Protein AF-W1YJ25-F1 (afdb_monomer_lite)

Structure (mmCIF, N/CA/C/O backbone):
data_AF-W1YJ25-F1
#
_entry.id   AF-W1YJ25-F1
#
loop_
_atom_site.group_PDB
_atom_site.id
_atom_site.type_symbol
_atom_site.label_atom_id
_atom_site.label_alt_id
_atom_site.label_comp_id
_atom_site.label_asym_id
_atom_site.label_entity_id
_atom_site.label_seq_id
_atom_site.pdbx_PDB_ins_code
_atom_site.Cartn_x
_atom_site.Cartn_y
_atom_site.Cartn_z
_atom_site.occupancy
_atom_site.B_iso_or_equiv
_atom_site.auth_seq_id
_atom_site.auth_comp_id
_atom_site.auth_asym_id
_atom_site.auth_atom_id
_atom_site.pdbx_PDB_model_num
ATOM 1 N N . PRO A 1 1 ? -3.882 9.343 -10.952 1.00 82.19 1 PRO A N 1
ATOM 2 C CA . PRO A 1 1 ? -2.636 8.735 -10.413 1.00 82.19 1 PRO A CA 1
ATOM 3 C C . PRO A 1 1 ? -3.001 7.849 -9.212 1.00 82.19 1 PRO A C 1
ATOM 5 O O . PRO A 1 1 ? -3.965 8.195 -8.541 1.00 82.19 1 PRO A O 1
ATOM 8 N N . ALA A 1 2 ? -2.297 6.732 -8.971 1.00 92.06 2 ALA A N 1
ATOM 9 C CA . ALA A 1 2 ? -2.716 5.702 -8.000 1.00 92.06 2 ALA A CA 1
ATOM 10 C C . ALA A 1 2 ? -2.063 5.800 -6.601 1.00 92.06 2 ALA A C 1
ATOM 12 O O . ALA A 1 2 ? -2.432 5.059 -5.703 1.00 92.06 2 ALA A O 1
ATOM 13 N N . GLY A 1 3 ? -1.082 6.687 -6.390 1.00 94.12 3 GLY A N 1
ATOM 14 C CA . GLY A 1 3 ? -0.409 6.807 -5.093 1.00 94.12 3 GLY A CA 1
ATOM 15 C C . GLY A 1 3 ? 0.731 7.824 -5.080 1.00 94.12 3 GLY A C 1
ATOM 16 O O . GLY A 1 3 ? 0.875 8.616 -6.011 1.00 94.12 3 GLY A O 1
ATOM 17 N N . ILE A 1 4 ? 1.545 7.777 -4.019 1.00 96.88 4 ILE A N 1
ATOM 18 C CA . ILE A 1 4 ? 2.617 8.754 -3.735 1.00 96.88 4 ILE A CA 1
ATOM 19 C C . ILE A 1 4 ? 4.023 8.131 -3.628 1.00 96.88 4 ILE A C 1
ATOM 21 O O . ILE A 1 4 ? 4.943 8.750 -3.097 1.00 96.88 4 ILE A O 1
ATOM 25 N N . ARG A 1 5 ? 4.217 6.893 -4.106 1.00 94.81 5 ARG A N 1
ATOM 26 C CA . ARG A 1 5 ? 5.529 6.223 -4.088 1.00 94.81 5 ARG A CA 1
ATOM 27 C C . ARG A 1 5 ? 6.541 7.009 -4.934 1.00 94.81 5 ARG A C 1
ATOM 29 O O . ARG A 1 5 ? 6.318 7.228 -6.121 1.00 94.81 5 ARG A O 1
ATOM 36 N N . GLY A 1 6 ? 7.675 7.378 -4.336 1.00 95.75 6 GLY A N 1
ATOM 37 C CA . GLY A 1 6 ? 8.762 8.066 -5.038 1.00 95.75 6 GLY A CA 1
ATOM 38 C C . GLY A 1 6 ? 9.373 7.236 -6.175 1.00 95.75 6 GLY A C 1
ATOM 39 O O . GLY A 1 6 ? 9.438 6.005 -6.108 1.00 95.75 6 GLY A O 1
ATOM 40 N N . VAL A 1 7 ? 9.852 7.918 -7.217 1.00 95.94 7 VAL A N 1
ATOM 41 C CA . VAL A 1 7 ? 10.463 7.288 -8.397 1.00 95.94 7 VAL A CA 1
ATOM 42 C C . VAL A 1 7 ? 11.978 7.191 -8.213 1.00 95.94 7 VAL A C 1
ATOM 44 O O . VAL A 1 7 ? 12.660 8.194 -8.044 1.00 95.94 7 VAL A O 1
ATOM 47 N N . GLY A 1 8 ? 12.509 5.968 -8.271 1.00 95.12 8 GLY A N 1
ATOM 48 C CA . GLY A 1 8 ? 13.943 5.689 -8.117 1.00 95.12 8 GLY A CA 1
ATOM 49 C C . GLY A 1 8 ? 14.380 4.380 -8.777 1.00 95.12 8 GLY A C 1
ATOM 50 O O . GLY A 1 8 ? 15.294 3.716 -8.290 1.00 95.12 8 GLY A O 1
ATOM 51 N N . SER A 1 9 ? 13.709 3.959 -9.858 1.00 93.06 9 SER A N 1
ATOM 52 C CA . SER A 1 9 ? 13.897 2.630 -10.467 1.00 93.06 9 SER A CA 1
ATOM 53 C C . SER A 1 9 ? 15.313 2.377 -10.991 1.00 93.06 9 SER A C 1
ATOM 55 O O . SER A 1 9 ? 15.737 1.229 -11.008 1.00 93.06 9 SER A O 1
ATOM 57 N N . ALA A 1 10 ? 16.084 3.400 -11.361 1.00 94.19 10 ALA A N 1
ATOM 58 C CA . ALA A 1 10 ? 17.476 3.212 -11.777 1.00 94.19 10 ALA A CA 1
ATOM 59 C C . ALA A 1 10 ? 18.383 2.705 -10.636 1.00 94.19 10 ALA A C 1
ATOM 61 O O . ALA A 1 10 ? 19.329 1.959 -10.876 1.00 94.19 10 ALA A O 1
ATOM 62 N N . LEU A 1 11 ? 18.072 3.074 -9.389 1.00 95.75 11 LEU A N 1
ATOM 63 C CA . LEU A 1 11 ? 18.886 2.770 -8.207 1.00 95.75 11 LEU A CA 1
ATOM 64 C C . LEU A 1 11 ? 18.287 1.654 -7.338 1.00 95.75 11 LEU A C 1
ATOM 66 O O . LEU A 1 11 ? 18.989 1.039 -6.537 1.00 95.75 11 LEU A O 1
ATOM 70 N N . ALA A 1 12 ? 16.987 1.385 -7.474 1.00 94.88 12 ALA A N 1
ATOM 71 C CA . ALA A 1 12 ? 16.274 0.456 -6.610 1.00 94.88 12 ALA A CA 1
ATOM 72 C C . ALA A 1 12 ? 16.521 -1.020 -6.980 1.00 94.88 12 ALA A C 1
ATOM 74 O O . ALA A 1 12 ? 16.323 -1.447 -8.116 1.00 94.88 12 ALA A O 1
ATOM 75 N N . ARG A 1 13 ? 16.813 -1.857 -5.973 1.00 96.69 13 ARG A N 1
ATOM 76 C CA . ARG A 1 13 ? 16.839 -3.331 -6.114 1.00 96.69 13 ARG A CA 1
ATOM 77 C C . ARG A 1 13 ? 15.505 -3.898 -6.623 1.00 96.69 13 ARG A C 1
ATOM 79 O O . ARG A 1 13 ? 15.488 -4.927 -7.301 1.00 96.69 13 ARG A O 1
ATOM 86 N N . ALA A 1 14 ? 14.396 -3.233 -6.296 1.00 93.69 14 ALA A N 1
ATOM 87 C CA . ALA A 1 14 ? 13.046 -3.670 -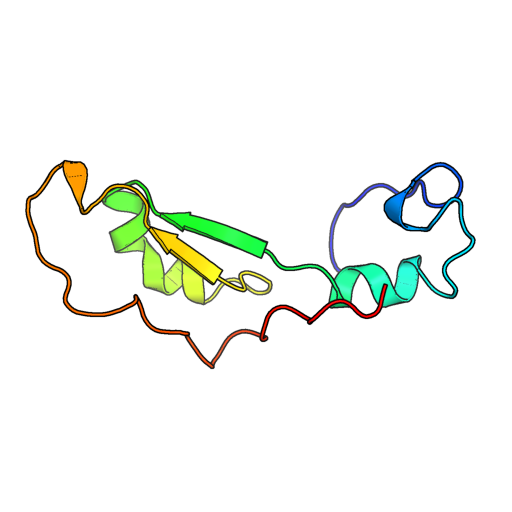6.644 1.00 93.69 14 ALA A CA 1
ATOM 88 C C . ALA A 1 14 ? 12.839 -3.817 -8.163 1.00 93.69 14 ALA A C 1
ATOM 90 O O . ALA A 1 14 ? 12.233 -4.789 -8.585 1.00 93.69 14 ALA A O 1
ATOM 91 N N . SER A 1 15 ? 13.429 -2.933 -8.973 1.00 95.19 15 SER A N 1
ATOM 92 C CA . SER A 1 15 ? 13.433 -2.989 -10.447 1.00 95.19 15 SER A CA 1
ATOM 93 C C . SER A 1 15 ? 14.650 -3.729 -11.024 1.00 95.19 15 SER A C 1
ATOM 95 O O . SER A 1 15 ? 14.898 -3.672 -12.229 1.00 95.19 15 SER A O 1
ATOM 97 N N . ARG A 1 16 ? 15.471 -4.348 -10.162 1.00 95.50 16 ARG A N 1
ATOM 98 C CA . ARG A 1 16 ? 16.802 -4.890 -10.487 1.00 95.50 16 ARG A CA 1
ATOM 99 C C . ARG A 1 16 ? 17.692 -3.860 -11.196 1.00 95.50 16 ARG A C 1
ATOM 101 O O . ARG A 1 16 ? 18.331 -4.198 -12.188 1.00 95.50 16 ARG A O 1
ATOM 108 N N . TRP A 1 17 ? 17.744 -2.623 -10.691 1.00 96.44 17 TRP A N 1
ATOM 109 C CA . TRP A 1 17 ? 18.494 -1.517 -11.313 1.00 96.44 17 TRP A CA 1
ATOM 110 C C . TRP A 1 17 ? 18.058 -1.273 -12.764 1.00 96.44 17 TRP A C 1
ATOM 112 O O . TRP A 1 17 ? 18.869 -1.272 -13.688 1.00 96.44 17 TRP A O 1
ATOM 122 N N . ASN A 1 18 ? 16.746 -1.109 -12.952 1.00 95.94 18 ASN A N 1
ATOM 123 C CA . ASN A 1 18 ? 16.089 -0.880 -14.243 1.00 95.94 18 ASN A CA 1
ATOM 124 C C . ASN A 1 18 ? 16.149 -2.056 -15.241 1.00 95.94 18 ASN A C 1
ATOM 126 O O . ASN A 1 18 ? 15.884 -1.856 -16.423 1.00 95.94 18 ASN A O 1
ATOM 130 N N . ARG A 1 19 ? 16.483 -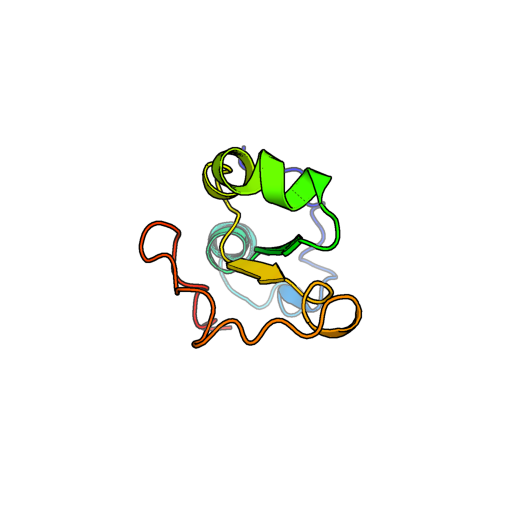3.273 -14.789 1.00 96.44 19 ARG A N 1
ATOM 131 C CA . ARG A 1 19 ? 16.510 -4.474 -15.645 1.00 96.44 19 ARG A CA 1
ATOM 132 C C . ARG A 1 19 ? 15.160 -5.175 -15.770 1.00 96.44 19 ARG A C 1
ATOM 134 O O . ARG A 1 19 ? 15.004 -5.969 -16.687 1.00 96.44 19 ARG A O 1
ATOM 141 N N . ILE A 1 20 ? 14.204 -4.915 -14.874 1.00 95.12 20 ILE A N 1
ATOM 142 C CA . ILE A 1 20 ? 12.838 -5.445 -15.002 1.00 95.12 20 ILE A CA 1
ATOM 143 C C . ILE A 1 20 ? 12.065 -4.594 -16.026 1.00 95.12 20 ILE A C 1
ATOM 145 O O . ILE A 1 20 ? 11.861 -3.401 -15.770 1.00 95.12 20 ILE A O 1
ATOM 149 N N . PRO A 1 21 ? 11.608 -5.172 -17.155 1.00 95.38 21 PRO A N 1
ATOM 150 C CA . PRO A 1 21 ? 10.853 -4.440 -18.168 1.00 95.38 21 PRO A CA 1
ATOM 151 C C . PRO A 1 21 ? 9.502 -3.949 -17.643 1.00 95.38 21 PRO A C 1
ATOM 153 O O . PRO A 1 21 ? 8.768 -4.688 -16.980 1.00 95.38 21 PRO A O 1
ATOM 156 N N . ASP A 1 22 ? 9.164 -2.704 -17.979 1.00 95.31 22 ASP A N 1
ATOM 157 C CA . ASP A 1 22 ? 7.911 -2.030 -17.603 1.00 95.31 22 ASP A CA 1
ATOM 158 C C . ASP A 1 22 ? 7.652 -2.006 -16.089 1.00 95.31 22 ASP A C 1
ATOM 160 O O . ASP A 1 22 ? 6.507 -2.017 -15.634 1.00 95.31 22 ASP A O 1
ATOM 164 N N . TYR A 1 23 ? 8.719 -1.991 -15.282 1.00 94.94 23 TYR A N 1
ATOM 165 C CA . TYR A 1 23 ? 8.603 -2.035 -13.826 1.00 94.94 23 TYR A CA 1
ATOM 166 C C . TYR A 1 23 ? 7.667 -0.946 -13.281 1.00 94.94 23 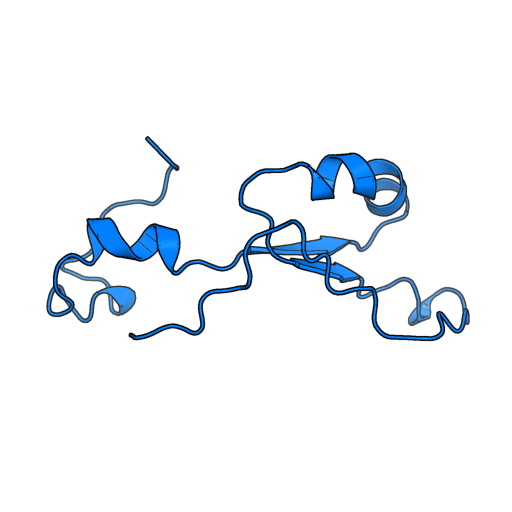TYR A C 1
ATOM 168 O O . TYR A 1 23 ? 6.853 -1.224 -12.410 1.00 94.94 23 TYR A O 1
ATOM 176 N N . LEU A 1 24 ? 7.744 0.286 -13.795 1.00 94.62 24 LEU A N 1
ATOM 177 C CA . LEU A 1 24 ? 6.907 1.388 -13.304 1.00 94.62 24 LEU A CA 1
ATOM 178 C C . LEU A 1 24 ? 5.419 1.198 -13.628 1.00 94.62 24 LEU A C 1
ATOM 180 O O . LEU A 1 24 ? 4.576 1.709 -12.899 1.00 94.62 24 LEU A O 1
ATOM 184 N N . GLN A 1 25 ? 5.105 0.464 -14.693 1.00 94.94 25 GLN A N 1
ATOM 185 C CA . GLN A 1 25 ? 3.746 0.159 -15.117 1.00 94.94 25 GLN A CA 1
ATOM 186 C C . GLN A 1 25 ? 3.186 -1.043 -14.348 1.00 94.94 25 GLN A C 1
ATOM 188 O O . GLN A 1 25 ? 2.029 -1.013 -13.952 1.00 94.94 25 GLN A O 1
ATOM 193 N N . LYS A 1 26 ? 4.010 -2.069 -14.096 1.00 92.75 26 LYS A N 1
ATOM 194 C CA . LYS A 1 26 ? 3.591 -3.332 -13.462 1.00 92.75 26 LYS A CA 1
ATOM 195 C C . LYS A 1 26 ? 3.650 -3.311 -11.934 1.00 92.75 26 LYS A C 1
ATOM 197 O O . LYS A 1 26 ? 2.939 -4.070 -11.289 1.00 92.75 26 LYS A O 1
ATOM 202 N N . ALA A 1 27 ? 4.510 -2.484 -11.332 1.00 93.25 27 ALA A N 1
ATOM 203 C CA . ALA A 1 27 ? 4.827 -2.596 -9.906 1.00 93.25 27 ALA A CA 1
ATOM 204 C C . ALA A 1 27 ? 3.617 -2.409 -8.983 1.00 93.25 27 ALA A C 1
ATOM 206 O O . ALA A 1 27 ? 3.582 -3.050 -7.940 1.00 93.25 27 ALA A O 1
ATOM 207 N N . ASN A 1 28 ? 2.658 -1.548 -9.334 1.00 93.31 28 ASN A N 1
ATOM 208 C CA . ASN A 1 28 ? 1.494 -1.293 -8.481 1.00 93.31 28 ASN A CA 1
ATOM 209 C C . ASN A 1 28 ? 0.576 -2.517 -8.394 1.00 93.31 28 ASN A C 1
ATOM 211 O O . ASN A 1 28 ? 0.166 -2.877 -7.298 1.00 93.31 28 ASN A O 1
ATOM 215 N N . ASP A 1 29 ? 0.357 -3.204 -9.516 1.00 91.62 29 ASP A N 1
ATOM 216 C CA . ASP A 1 29 ? -0.490 -4.401 -9.597 1.00 91.62 29 ASP A CA 1
ATOM 217 C C . ASP A 1 29 ? 0.145 -5.632 -8.931 1.00 91.62 29 ASP A C 1
ATOM 219 O O . ASP A 1 29 ? -0.470 -6.692 -8.882 1.00 91.62 29 ASP A O 1
ATOM 223 N N . GLN A 1 30 ? 1.395 -5.515 -8.471 1.00 90.69 30 GLN A N 1
ATOM 224 C CA . GLN A 1 30 ? 2.165 -6.568 -7.803 1.00 90.69 30 GLN A CA 1
ATOM 225 C C . GLN A 1 30 ? 2.379 -6.286 -6.304 1.00 90.69 30 GLN A C 1
ATOM 227 O O . GLN A 1 30 ? 3.058 -7.054 -5.622 1.00 90.69 30 GLN A O 1
ATOM 232 N N . MET A 1 31 ? 1.857 -5.172 -5.782 1.00 90.88 31 MET A N 1
ATOM 233 C CA . MET A 1 31 ? 1.893 -4.893 -4.345 1.00 90.88 31 MET A CA 1
ATOM 234 C C . MET A 1 31 ? 0.781 -5.675 -3.640 1.00 90.88 31 MET A C 1
ATOM 236 O O . MET A 1 31 ? -0.303 -5.827 -4.191 1.00 90.88 31 MET A O 1
ATOM 240 N N . CYS A 1 32 ? 1.054 -6.137 -2.417 1.00 89.12 32 CYS A N 1
ATOM 241 C CA . CYS A 1 32 ? 0.019 -6.610 -1.505 1.00 89.12 32 CYS A CA 1
ATOM 242 C C . CYS A 1 32 ? 0.111 -5.838 -0.185 1.00 89.12 32 CYS A C 1
ATOM 244 O O . CYS A 1 32 ? 1.196 -5.743 0.400 1.00 89.12 32 CYS A O 1
ATOM 246 N N . VAL A 1 33 ? -1.003 -5.276 0.273 1.00 90.81 33 VAL A N 1
ATOM 247 C CA . VAL A 1 33 ? -1.103 -4.487 1.500 1.00 90.81 33 VAL A CA 1
ATOM 248 C C . VAL A 1 33 ? -1.858 -5.288 2.550 1.00 90.81 33 VAL A C 1
ATOM 250 O O . VAL A 1 33 ? -3.022 -5.648 2.385 1.00 90.81 33 VAL A O 1
ATOM 253 N N . LEU A 1 34 ? -1.184 -5.532 3.670 1.00 89.38 34 LEU A N 1
ATOM 254 C CA . LEU A 1 34 ? -1.765 -6.175 4.836 1.00 89.38 34 LEU A CA 1
ATOM 255 C C . LEU A 1 34 ? -1.889 -5.137 5.950 1.00 89.38 34 LEU A C 1
ATOM 257 O O . LEU A 1 34 ? -0.900 -4.493 6.303 1.00 89.38 34 LEU A O 1
ATOM 261 N N . VAL A 1 35 ? -3.087 -4.976 6.508 1.00 90.50 35 VAL A N 1
ATOM 262 C CA . VAL A 1 35 ? -3.352 -4.039 7.608 1.00 90.50 35 VAL A CA 1
ATOM 263 C C . VAL A 1 35 ? -3.576 -4.792 8.912 1.00 90.50 35 VAL A C 1
ATOM 265 O O . VAL A 1 35 ? -4.220 -5.841 8.940 1.00 90.50 35 VAL A O 1
ATOM 268 N N . GLN A 1 36 ? -3.035 -4.260 10.006 1.00 90.94 36 GLN A N 1
ATOM 269 C CA . GLN A 1 36 ? -3.125 -4.892 11.320 1.00 90.94 36 GLN A CA 1
ATOM 270 C C . GLN A 1 36 ? -4.278 -4.313 12.144 1.00 90.94 36 GLN A C 1
ATOM 272 O O . GLN A 1 36 ? -4.394 -3.098 12.304 1.00 90.94 36 GLN A O 1
ATOM 277 N N . ILE A 1 37 ? -5.105 -5.190 12.715 1.00 87.81 37 ILE A N 1
ATOM 278 C CA . ILE A 1 37 ? -6.177 -4.832 13.650 1.00 87.81 37 ILE A CA 1
ATOM 279 C C . ILE A 1 37 ? -5.764 -5.265 15.051 1.00 87.81 37 ILE A C 1
ATOM 281 O O . ILE A 1 37 ? -5.811 -6.443 15.405 1.00 87.81 37 ILE A O 1
ATOM 285 N N . GLU A 1 38 ? -5.354 -4.291 15.860 1.00 87.38 38 GLU A N 1
ATOM 286 C CA . GLU A 1 38 ? -4.788 -4.553 17.192 1.00 87.38 38 GLU A CA 1
ATOM 287 C C . GLU A 1 38 ? -5.562 -3.876 18.325 1.00 87.38 38 GLU A C 1
ATOM 289 O O . GLU A 1 38 ? -5.246 -4.055 19.498 1.00 87.38 38 GLU A O 1
ATOM 294 N N . THR A 1 39 ? -6.612 -3.115 18.006 1.00 84.62 39 THR A N 1
ATOM 295 C CA . THR A 1 39 ? -7.401 -2.389 19.005 1.00 84.62 39 THR A CA 1
ATOM 296 C C . THR A 1 39 ? -8.891 -2.669 18.866 1.00 84.62 39 THR A C 1
ATOM 298 O O . THR A 1 39 ? -9.401 -2.999 17.794 1.00 84.62 39 THR A O 1
ATOM 301 N N . ARG A 1 40 ? -9.627 -2.481 19.968 1.00 85.69 40 ARG A N 1
ATOM 302 C CA . ARG A 1 40 ? -11.098 -2.550 19.963 1.00 85.69 40 ARG A CA 1
ATOM 303 C C . ARG A 1 40 ? -11.711 -1.525 19.020 1.00 85.69 40 ARG A C 1
ATOM 305 O O . ARG A 1 40 ? -12.755 -1.788 18.442 1.00 85.69 40 ARG A O 1
ATOM 312 N N . GLU A 1 41 ? -11.079 -0.366 18.886 1.00 90.75 41 GLU A N 1
ATOM 313 C CA . GLU A 1 41 ? -11.560 0.682 17.994 1.00 90.75 41 GLU A CA 1
ATOM 314 C C . GLU A 1 41 ? -11.395 0.286 16.527 1.00 90.75 41 GLU A C 1
ATOM 316 O O . GLU A 1 41 ? -12.327 0.430 15.743 1.00 90.75 41 GLU A O 1
ATOM 321 N N . ALA A 1 42 ? -10.262 -0.318 16.169 1.00 87.56 42 ALA A N 1
ATOM 322 C CA . ALA A 1 42 ? -10.057 -0.863 14.832 1.00 87.56 42 ALA A CA 1
ATOM 323 C C . ALA A 1 42 ? -11.058 -1.992 14.509 1.00 87.56 42 ALA A C 1
ATOM 325 O O . ALA A 1 42 ? -11.580 -2.037 13.403 1.00 87.56 42 ALA A O 1
ATOM 326 N N . MET A 1 43 ? -11.420 -2.833 15.489 1.00 86.50 43 MET A N 1
ATOM 327 C CA . MET A 1 43 ? -12.480 -3.841 15.317 1.00 86.50 43 MET A CA 1
ATOM 328 C C . MET A 1 43 ? -13.860 -3.235 15.044 1.00 86.50 43 MET A C 1
ATOM 330 O O . MET A 1 43 ? -14.600 -3.761 14.219 1.00 86.50 43 MET A O 1
ATOM 334 N N . LYS A 1 44 ? -14.226 -2.139 15.722 1.00 88.94 44 LYS A N 1
ATOM 335 C CA . LYS A 1 44 ? -15.503 -1.452 15.453 1.00 88.94 44 LYS A CA 1
ATOM 336 C C . LYS A 1 44 ? -15.543 -0.858 14.047 1.00 88.94 44 LYS A C 1
ATOM 338 O O . LYS A 1 44 ? -16.606 -0.828 13.440 1.00 88.94 44 LYS A O 1
ATOM 343 N N . ASN A 1 45 ? -14.392 -0.403 13.556 1.00 93.00 45 ASN A N 1
ATOM 344 C CA . ASN A 1 45 ? -14.237 0.205 12.238 1.00 93.00 45 ASN A CA 1
ATOM 345 C C . ASN A 1 45 ? -13.867 -0.811 11.141 1.00 93.00 45 ASN A C 1
ATOM 347 O O . ASN A 1 45 ? -13.541 -0.418 10.023 1.00 93.00 45 ASN A O 1
ATOM 351 N N . LEU A 1 46 ? -13.894 -2.114 11.447 1.00 87.88 46 LEU A N 1
ATOM 352 C CA . LEU A 1 46 ? -13.505 -3.168 10.513 1.00 87.88 46 LEU A CA 1
ATOM 353 C C . LEU A 1 46 ? -14.289 -3.126 9.186 1.00 87.88 46 LEU A C 1
ATOM 355 O O . LEU A 1 46 ? -13.636 -3.243 8.152 1.00 87.88 46 LEU A O 1
ATOM 359 N N . PRO A 1 47 ? -15.622 -2.908 9.158 1.00 88.44 47 PRO A N 1
ATOM 360 C CA . PRO A 1 47 ? -16.353 -2.795 7.893 1.00 88.44 47 PRO A CA 1
ATOM 361 C C . PRO A 1 47 ? -15.800 -1.687 6.990 1.00 88.44 47 PRO A C 1
ATOM 363 O O . PRO A 1 47 ? -15.543 -1.914 5.816 1.00 88.44 47 PRO A O 1
ATOM 366 N N . GLN A 1 48 ? -15.522 -0.515 7.561 1.00 93.31 48 GLN A N 1
ATOM 367 C CA . GLN A 1 48 ? -14.980 0.625 6.828 1.00 93.31 48 GLN A CA 1
ATOM 368 C C . GLN A 1 48 ? -13.550 0.369 6.345 1.00 93.31 48 GLN A C 1
ATOM 370 O O . GLN A 1 48 ? -13.171 0.873 5.296 1.00 93.31 48 GLN A O 1
ATOM 375 N N . ILE A 1 49 ? -12.754 -0.393 7.104 1.00 89.81 49 ILE A N 1
ATOM 376 C CA . ILE A 1 49 ? -11.388 -0.778 6.722 1.00 89.81 49 ILE A CA 1
ATOM 377 C C . ILE A 1 49 ? -11.408 -1.765 5.548 1.00 89.81 49 ILE A C 1
ATOM 379 O O . ILE A 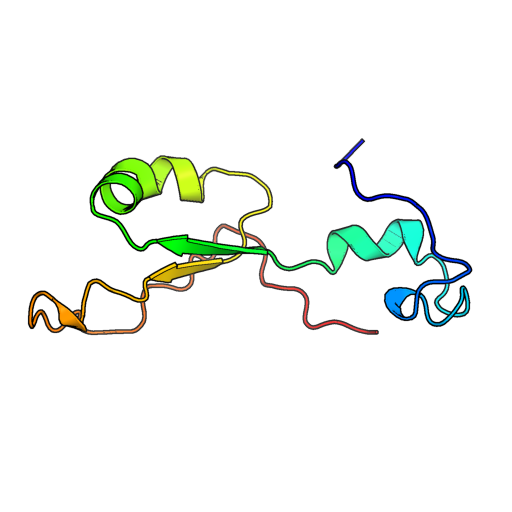1 49 ? -10.579 -1.644 4.651 1.00 89.81 49 ILE A O 1
ATOM 383 N N . LEU A 1 50 ? -12.353 -2.710 5.537 1.00 87.19 50 LEU A N 1
ATOM 384 C CA . LEU A 1 50 ? -12.521 -3.677 4.445 1.00 87.19 50 LEU A CA 1
ATOM 385 C C . LEU A 1 50 ? -12.984 -3.019 3.136 1.00 87.19 50 LEU A C 1
ATOM 387 O O . LEU A 1 50 ? -12.655 -3.517 2.064 1.00 87.19 50 LEU A O 1
ATOM 391 N N . ASP A 1 51 ? -13.686 -1.887 3.216 1.00 91.56 51 ASP A N 1
ATOM 392 C CA . ASP A 1 51 ? -14.124 -1.113 2.047 1.00 91.56 51 ASP A CA 1
ATOM 393 C C . ASP A 1 51 ? -13.007 -0.247 1.424 1.00 91.56 51 ASP A C 1
ATOM 395 O O . ASP A 1 51 ? -13.209 0.375 0.376 1.00 91.56 51 ASP A O 1
ATOM 399 N N . VAL A 1 52 ? -11.821 -0.172 2.042 1.00 92.94 52 VAL A N 1
ATOM 400 C CA . VAL A 1 52 ? -10.702 0.614 1.505 1.00 92.94 52 VAL A CA 1
ATOM 401 C C . VAL A 1 52 ? -10.081 -0.096 0.300 1.00 92.94 52 VAL A C 1
ATOM 403 O O . VAL A 1 52 ? -9.567 -1.213 0.391 1.00 92.94 52 VAL A O 1
ATOM 406 N N . GLU A 1 53 ? -10.070 0.595 -0.841 1.00 91.06 53 GLU A N 1
ATOM 407 C CA . GLU A 1 53 ? -9.403 0.116 -2.053 1.00 91.06 53 GLU A CA 1
ATOM 408 C C . GLU A 1 53 ? -7.899 -0.075 -1.808 1.00 91.06 53 GLU A C 1
ATOM 410 O O . GLU A 1 53 ? -7.231 0.783 -1.228 1.00 91.06 53 GLU A O 1
ATOM 415 N N . GLY A 1 54 ? -7.382 -1.232 -2.225 1.00 88.81 54 GLY A N 1
ATOM 416 C CA . GLY A 1 54 ? -5.983 -1.605 -2.035 1.00 88.81 54 GLY A CA 1
ATOM 417 C C . GLY A 1 54 ? -5.642 -2.245 -0.684 1.00 88.81 54 GLY A C 1
ATOM 418 O O . GLY A 1 54 ? -4.463 -2.469 -0.449 1.00 88.81 54 GLY A O 1
ATOM 419 N N . VAL A 1 55 ? -6.608 -2.541 0.202 1.00 89.94 55 VAL A N 1
ATOM 420 C CA . VAL A 1 55 ? -6.380 -3.342 1.428 1.00 89.94 55 VAL A CA 1
ATOM 421 C C . VAL A 1 55 ? -6.639 -4.826 1.165 1.00 89.94 55 VAL A C 1
ATOM 423 O O . VAL A 1 55 ? -7.767 -5.298 1.257 1.00 89.94 55 VAL A O 1
ATOM 426 N N . ASP A 1 56 ? -5.596 -5.594 0.873 1.00 85.19 56 ASP A N 1
ATOM 427 C CA . ASP A 1 56 ? -5.756 -6.987 0.439 1.00 85.19 56 ASP A CA 1
ATOM 428 C C . ASP A 1 56 ? -6.012 -7.967 1.592 1.00 85.19 56 ASP A C 1
ATOM 430 O O . ASP A 1 56 ? -6.749 -8.941 1.437 1.00 85.19 56 ASP A O 1
ATOM 434 N N . VAL A 1 57 ? -5.401 -7.743 2.761 1.00 80.94 57 VAL A N 1
ATOM 435 C CA . VAL A 1 57 ? -5.557 -8.638 3.921 1.00 80.94 57 VAL A CA 1
ATOM 436 C C . VAL A 1 57 ? -5.670 -7.843 5.210 1.00 80.94 57 VAL A C 1
ATOM 438 O O . VAL A 1 57 ? -4.900 -6.919 5.466 1.00 80.94 57 VAL A O 1
ATOM 441 N N . VAL A 1 58 ? -6.581 -8.273 6.077 1.00 83.81 58 VAL A N 1
ATOM 442 C CA . VAL A 1 58 ? -6.683 -7.784 7.448 1.00 83.81 58 VAL A CA 1
ATOM 443 C C . VAL A 1 58 ? -6.154 -8.851 8.405 1.00 83.81 58 VAL A C 1
ATOM 445 O O . VAL A 1 58 ? -6.650 -9.975 8.429 1.00 83.81 58 VAL A O 1
ATOM 448 N N . VAL A 1 59 ? -5.141 -8.508 9.202 1.00 82.88 59 VAL A N 1
ATOM 449 C CA . VAL A 1 59 ? -4.482 -9.423 10.144 1.00 82.88 59 VAL A CA 1
ATOM 450 C C . VAL A 1 59 ? -4.726 -8.955 11.577 1.00 82.88 59 VAL A C 1
ATOM 452 O O . VAL A 1 59 ? -4.356 -7.846 11.949 1.00 82.88 59 VAL A O 1
ATOM 455 N N . GLY A 1 60 ? -5.332 -9.796 12.413 1.00 75.62 60 GLY A N 1
ATOM 456 C CA . GLY A 1 60 ? -5.521 -9.511 13.839 1.00 75.62 60 GLY A CA 1
ATOM 457 C C . GLY A 1 60 ? -4.504 -10.258 14.696 1.00 75.62 60 GLY A C 1
ATOM 458 O O . GLY A 1 60 ? -4.516 -11.485 14.700 1.00 75.62 60 GLY A O 1
ATOM 459 N N . HIS A 1 61 ? -3.643 -9.549 15.435 1.00 61.88 61 HIS A N 1
ATOM 460 C CA . HIS A 1 61 ? -2.566 -10.190 16.209 1.00 61.88 61 HIS A CA 1
ATOM 461 C C . HIS A 1 61 ? -2.842 -10.320 17.724 1.00 61.88 61 HIS A C 1
ATOM 463 O O . HIS A 1 61 ? -2.199 -11.140 18.378 1.00 61.88 61 HIS A O 1
ATOM 469 N N . LEU A 1 62 ? -3.787 -9.556 18.300 1.00 49.78 62 LEU A N 1
ATOM 470 C CA . LEU A 1 62 ? -3.803 -9.299 19.757 1.00 49.78 62 LEU A CA 1
ATOM 471 C C . LEU A 1 62 ? -5.072 -9.716 20.533 1.00 49.78 62 LEU A C 1
ATOM 473 O O . LEU A 1 62 ? -5.029 -9.804 21.757 1.00 49.78 62 LEU A O 1
ATOM 477 N N . LEU A 1 63 ? -6.194 -10.053 19.887 1.00 49.38 63 LEU A N 1
ATOM 478 C CA . LEU A 1 63 ? -7.401 -10.471 20.632 1.00 49.38 63 LEU A CA 1
ATOM 479 C C . LEU A 1 63 ? -7.279 -11.855 21.306 1.00 49.38 63 LEU A C 1
ATOM 481 O O . LEU A 1 63 ? -8.057 -12.148 22.212 1.00 49.38 63 LEU A O 1
ATOM 485 N N . ALA A 1 64 ? -6.307 -12.685 20.910 1.00 50.09 64 ALA A N 1
ATOM 486 C CA . ALA A 1 64 ? -6.105 -14.024 21.472 1.00 50.09 64 ALA A CA 1
ATOM 487 C C . ALA A 1 64 ? -5.353 -14.023 22.820 1.00 50.09 64 ALA A C 1
ATOM 489 O O . ALA A 1 64 ? -5.665 -14.838 23.686 1.00 50.09 64 ALA A O 1
ATOM 490 N N . VAL A 1 65 ? -4.399 -13.105 23.032 1.00 48.44 65 VAL A N 1
ATOM 491 C CA . VAL A 1 65 ? -3.541 -13.112 24.238 1.00 48.44 65 VAL A CA 1
ATOM 492 C C . VAL A 1 65 ? -4.244 -12.487 25.451 1.00 48.44 65 VAL A C 1
ATOM 494 O O . VAL A 1 65 ? -4.036 -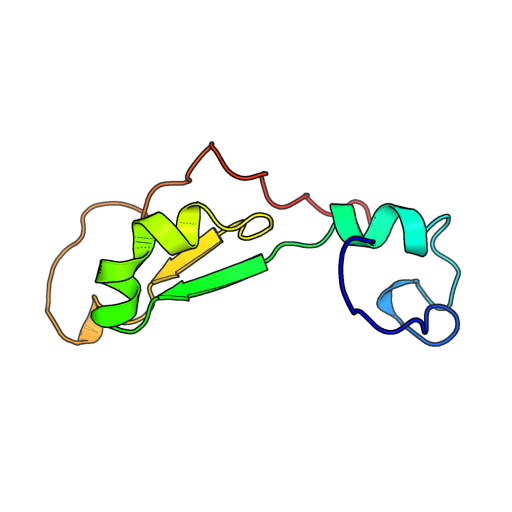12.938 26.571 1.00 48.44 65 VAL A O 1
ATOM 497 N N . ASP A 1 66 ? -5.123 -11.501 25.241 1.00 47.34 66 ASP A N 1
ATOM 498 C CA . ASP A 1 66 ? -5.720 -10.716 26.338 1.00 47.34 66 ASP A CA 1
ATOM 499 C C . ASP A 1 66 ? -7.104 -11.227 26.806 1.00 47.34 66 ASP A C 1
ATOM 501 O O . ASP A 1 66 ? -7.643 -10.755 27.807 1.00 47.34 66 ASP A O 1
ATOM 505 N N . ARG A 1 67 ? -7.738 -12.167 26.079 1.00 44.62 67 ARG A N 1
ATOM 506 C CA . ARG A 1 67 ? -9.145 -12.557 26.334 1.00 44.62 67 ARG A CA 1
ATOM 507 C C . ARG A 1 67 ? -9.468 -14.054 26.384 1.00 44.62 67 ARG A C 1
ATOM 509 O O . ARG A 1 67 ? -10.598 -14.359 26.750 1.00 44.62 67 ARG A O 1
ATOM 516 N N . GLY A 1 68 ? -8.555 -14.978 26.065 1.00 42.12 68 GLY A N 1
ATOM 517 C CA . GLY A 1 68 ? -8.838 -16.423 26.177 1.00 42.12 68 GLY A CA 1
ATOM 518 C C . GLY A 1 68 ? -10.071 -16.896 25.385 1.00 42.12 68 GLY A C 1
ATOM 519 O O . GLY A 1 68 ? -10.770 -17.806 25.819 1.00 42.12 68 GLY A O 1
ATOM 520 N N . VAL A 1 69 ? -10.374 -16.246 24.256 1.00 40.97 69 VAL A N 1
ATOM 521 C CA . VAL A 1 69 ? -11.485 -16.605 23.363 1.00 40.97 69 VAL A CA 1
ATOM 522 C C . VAL A 1 69 ? -10.933 -17.489 22.245 1.00 40.97 69 VAL A C 1
ATOM 524 O O . VAL A 1 69 ? -10.132 -17.019 21.438 1.00 40.97 69 VAL A O 1
ATOM 527 N N . GLU A 1 70 ? -11.372 -18.749 22.174 1.00 38.91 70 GLU A N 1
ATOM 528 C CA . GLU A 1 70 ? -11.224 -19.569 20.965 1.00 38.91 70 GLU A CA 1
ATOM 529 C C . GLU A 1 70 ? -12.108 -18.970 19.867 1.00 38.91 70 GLU A C 1
ATOM 531 O O . GLU A 1 70 ? -13.308 -19.235 19.784 1.00 38.91 70 GLU A O 1
ATOM 536 N N . LEU A 1 71 ? -11.518 -18.142 19.006 1.00 40.94 71 LEU A N 1
ATOM 537 C CA . LEU A 1 71 ? -12.097 -17.921 17.689 1.00 40.94 71 LEU A CA 1
ATOM 538 C C . LEU A 1 71 ? -11.766 -19.159 16.863 1.00 40.94 71 LEU A C 1
ATOM 540 O O . LEU A 1 71 ? -10.653 -19.327 16.367 1.00 40.94 71 LEU A O 1
ATOM 544 N N . GLY A 1 72 ? -12.734 -20.071 16.808 1.00 31.89 72 GLY A N 1
ATOM 545 C CA . GLY A 1 72 ? -12.692 -21.221 15.925 1.00 31.89 72 GLY A CA 1
ATOM 546 C C . GLY A 1 72 ? -12.521 -20.763 14.478 1.00 31.89 72 GLY A C 1
ATOM 547 O O . GLY A 1 72 ? -13.382 -20.081 13.931 1.00 31.89 72 GLY A O 1
ATOM 548 N N . GLY A 1 73 ? -11.413 -21.183 13.873 1.00 37.66 73 GLY A N 1
ATOM 549 C CA . GLY A 1 73 ? -11.169 -21.095 12.437 1.00 37.66 73 GLY A CA 1
ATOM 550 C C . GLY A 1 73 ? -10.326 -19.892 11.991 1.00 37.66 73 GLY A C 1
ATOM 551 O O . GLY A 1 73 ? -10.342 -18.841 12.632 1.00 37.66 73 GLY A O 1
ATOM 552 N N . PRO A 1 74 ? -9.568 -20.029 10.883 1.00 38.91 74 PRO A N 1
ATOM 553 C CA . PRO A 1 74 ? -8.881 -18.906 10.255 1.00 38.91 74 PRO A CA 1
ATOM 554 C C . PRO A 1 74 ? -9.888 -17.793 9.964 1.00 38.91 74 PRO A C 1
ATOM 556 O O . PRO A 1 74 ? -10.927 -18.061 9.362 1.00 38.91 74 PRO A O 1
ATOM 559 N N . LEU A 1 75 ? -9.575 -16.560 10.376 1.00 44.31 75 LEU A N 1
ATOM 560 C CA . LEU A 1 75 ? -10.335 -15.385 9.958 1.00 44.31 75 LEU A CA 1
ATOM 561 C C . LEU A 1 75 ? -10.401 -15.395 8.426 1.00 44.31 75 LEU A C 1
ATOM 563 O O . LEU A 1 75 ? -9.384 -15.547 7.749 1.00 44.31 75 LEU A O 1
ATOM 567 N N . GLU A 1 76 ? -11.631 -15.369 7.930 1.00 42.44 76 GLU A N 1
ATOM 568 C CA . GLU A 1 76 ? -12.024 -15.689 6.566 1.00 42.44 76 GLU A CA 1
ATOM 569 C C . GLU A 1 76 ? -11.142 -15.000 5.516 1.00 42.44 76 GLU A C 1
ATOM 571 O O . GLU A 1 76 ? -10.846 -13.808 5.608 1.00 42.44 76 GLU A O 1
ATOM 576 N N . ARG A 1 77 ? -10.741 -15.748 4.480 1.00 40.53 77 ARG A N 1
ATOM 577 C CA . ARG A 1 77 ? -10.257 -15.143 3.235 1.00 40.53 77 ARG A CA 1
ATOM 578 C C . ARG A 1 77 ? -11.427 -14.344 2.668 1.00 40.53 77 ARG A C 1
ATOM 580 O O . ARG A 1 77 ? -12.300 -14.972 2.089 1.00 40.53 77 ARG A O 1
ATOM 587 N N . ASP A 1 78 ? -11.488 -13.023 2.806 1.00 41.91 78 ASP A N 1
ATOM 588 C CA . ASP A 1 78 ? -12.506 -12.265 2.070 1.00 41.91 78 ASP A CA 1
ATOM 589 C C . ASP A 1 78 ? -12.179 -12.354 0.572 1.00 41.91 78 ASP A C 1
ATOM 591 O O . ASP A 1 78 ? -11.148 -11.872 0.109 1.00 41.91 78 ASP A O 1
ATOM 595 N N . HIS A 1 79 ? -13.035 -13.034 -0.189 1.00 45.84 79 HIS A N 1
ATOM 596 C CA . HIS A 1 79 ? -12.876 -13.239 -1.632 1.00 45.84 79 HIS A CA 1
ATOM 597 C C . HIS A 1 79 ? -13.176 -11.963 -2.438 1.00 45.84 79 HIS A C 1
ATOM 599 O O . HIS A 1 79 ? -13.123 -11.991 -3.668 1.00 45.84 79 HIS A O 1
ATOM 605 N N . ARG A 1 80 ? -13.567 -10.871 -1.763 1.00 47.25 80 ARG A N 1
ATOM 606 C CA . ARG A 1 80 ? -14.007 -9.621 -2.391 1.00 47.25 80 ARG A CA 1
ATOM 607 C C . ARG A 1 80 ? -12.888 -8.618 -2.650 1.00 47.25 80 ARG A C 1
ATOM 609 O O . ARG A 1 80 ? -13.093 -7.766 -3.511 1.00 47.25 80 ARG A O 1
ATOM 616 N N . ASN A 1 81 ? -11.725 -8.735 -2.002 1.00 46.91 81 ASN A N 1
ATOM 617 C CA . ASN A 1 81 ? -10.546 -7.943 -2.363 1.00 46.91 81 ASN A CA 1
ATOM 618 C C . ASN A 1 81 ? -9.481 -8.813 -3.036 1.00 46.91 81 ASN A C 1
ATOM 620 O O . ASN A 1 81 ? -9.395 -10.017 -2.792 1.00 46.91 81 ASN A O 1
ATOM 624 N N . ARG A 1 82 ? -8.751 -8.211 -3.982 1.00 50.81 82 ARG A N 1
ATOM 625 C CA . ARG A 1 82 ? -7.875 -8.908 -4.936 1.00 50.81 82 ARG A CA 1
ATOM 626 C C . ARG A 1 82 ? -6.946 -9.872 -4.191 1.00 50.81 82 ARG A C 1
ATOM 628 O O . ARG A 1 82 ? -6.323 -9.517 -3.198 1.00 50.81 82 ARG A O 1
ATOM 635 N N . SER A 1 83 ? -6.842 -11.112 -4.668 1.00 58.50 83 SER A N 1
ATOM 636 C CA . SER A 1 83 ? -5.834 -12.038 -4.151 1.00 58.50 83 SER A CA 1
ATOM 637 C C . SER A 1 83 ? -4.455 -11.393 -4.290 1.00 58.50 83 SER A C 1
ATOM 639 O O . SER A 1 83 ? -4.144 -10.950 -5.400 1.00 58.50 83 SER A O 1
ATOM 641 N N . CYS A 1 84 ? -3.640 -11.380 -3.221 1.00 59.38 84 CYS A N 1
ATOM 642 C CA . CYS A 1 84 ? -2.240 -10.958 -3.320 1.00 59.38 84 CYS A CA 1
ATOM 643 C C . CYS A 1 84 ? -1.628 -11.609 -4.574 1.00 59.38 84 CYS A C 1
ATOM 645 O O . CYS A 1 84 ? -1.677 -12.842 -4.688 1.00 59.38 84 CYS A O 1
ATOM 647 N N . PRO A 1 85 ? -1.072 -10.832 -5.511 1.00 66.00 85 PRO A N 1
ATOM 648 C CA . PRO A 1 85 ? -0.452 -11.390 -6.700 1.00 66.00 85 PRO A CA 1
ATOM 649 C C . PRO A 1 85 ? 0.689 -12.314 -6.264 1.00 66.00 85 PRO A C 1
ATOM 651 O O . PRO A 1 85 ? 1.573 -11.919 -5.500 1.00 66.00 85 PRO A O 1
ATOM 654 N N . ALA A 1 86 ? 0.654 -13.570 -6.715 1.00 57.62 86 ALA A N 1
ATOM 655 C CA . ALA A 1 86 ? 1.799 -14.463 -6.604 1.00 57.62 86 ALA A CA 1
ATOM 656 C C . ALA A 1 86 ? 2.870 -13.892 -7.538 1.00 57.62 86 ALA A C 1
ATOM 658 O O . ALA A 1 86 ? 2.771 -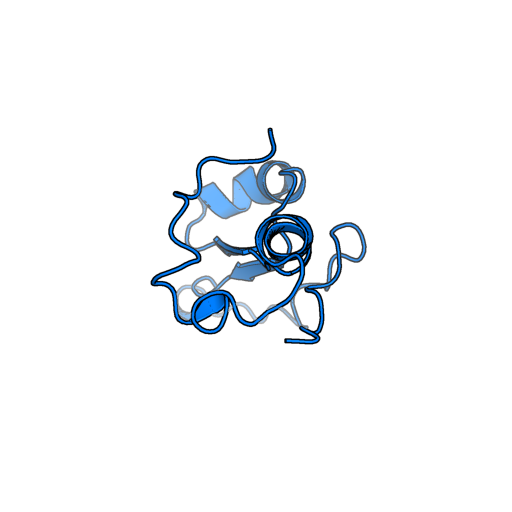14.051 -8.746 1.00 57.62 86 ALA A O 1
ATOM 659 N N . GLY A 1 87 ? 3.790 -13.095 -6.991 1.00 54.75 87 GLY A N 1
ATOM 660 C CA . GLY A 1 87 ? 4.674 -12.255 -7.796 1.00 54.75 87 GLY A CA 1
ATOM 661 C C . GLY A 1 87 ? 5.468 -13.041 -8.844 1.00 54.75 87 GLY A C 1
ATOM 662 O O . GLY A 1 87 ? 6.201 -13.961 -8.495 1.00 54.75 87 GLY A O 1
ATOM 663 N N . ASP A 1 88 ? 5.378 -12.613 -10.104 1.00 52.75 88 ASP A N 1
ATOM 664 C CA . ASP A 1 88 ? 6.141 -13.144 -11.247 1.00 52.75 88 ASP A CA 1
ATOM 665 C C . ASP A 1 88 ? 7.506 -12.417 -11.436 1.00 52.75 88 ASP A C 1
ATOM 667 O O . ASP A 1 88 ? 7.957 -12.210 -12.566 1.00 52.75 88 ASP A O 1
ATOM 671 N N . LEU A 1 89 ? 8.157 -11.951 -10.352 1.00 49.84 89 LEU A N 1
ATOM 672 C CA . LEU A 1 89 ? 9.355 -11.071 -10.389 1.00 49.84 89 LEU A CA 1
ATOM 673 C C . LEU A 1 89 ? 10.705 -11.748 -10.100 1.00 49.84 89 LEU A C 1
ATOM 675 O O . LEU A 1 89 ? 10.815 -12.471 -9.086 1.00 49.84 89 LEU A O 1
#

InterPro domains:
  IPR005000 HpcH/HpaI aldolase/citrate lyase domain [PF03328] (16-59)
  IPR015813 Pyruvate/Phosphoenolpyruvate kinase-like domain superfamily [SSF51621] (1-59)
  IPR040442 Pyruvate kinase-like domain superfamily [G3DSA:3.20.20.60] (1-82)
  IPR050251 HpcH/HpaI aldolase [PTHR30502] (1-59)

Foldseek 3Di:
DPDDDDDDLCPDVQCPNVPNPPCVVCVLVQDAAEAEDEDPVCVVCVVVVVPDARHQYYHYDHPCPPPVDPPPDDPDRPPPHDHNPPDPD

Secondary structure (DSSP, 8-state):
----PPP-TTT-GGGTTTTSTTHHHHSGGG---EEEE-SHHHHHTHHHHHTSTT--EEEE-STTTTT-----SPPP--TTS--------

Radius of gyration: 17.15 Å; chains: 1; bounding box: 35×30×44 Å

Sequence (89 aa):
PAGIRGVGSALARASRWNRIPDYLQKANDQMCVLVQIETREAMKNLPQILDVEGVDVVVGHLLAVDRGVELGGPLERDHRNRSCPAGDL

pLDDT: mean 76.98, std 21.19, range [31.89, 96.88]

Organism: NCBI:txid408170